Protein AF-A0A2S1ET73-F1 (afdb_monomer_lite)

Organism: Limosilactobacillus reuteri (NCBI:txid1598)

Sequence (99 aa):
MAKNPFNPTFGDVPKIYLDTDERAAKLVTTIKESDFARSFFITGVRGSGKTSFMTQVEHELNKDKNCFCIDLVNDESLLNSFIDQLGKISKTKLQLGLE

Structure (mmCIF, N/CA/C/O backbone):
data_AF-A0A2S1ET73-F1
#
_entry.id   AF-A0A2S1ET73-F1
#
loop_
_atom_site.group_PDB
_atom_site.id
_atom_site.type_symbol
_atom_site.label_atom_id
_atom_site.label_alt_id
_atom_site.label_comp_id
_atom_site.label_asym_id
_atom_site.label_entity_id
_atom_site.label_seq_id
_atom_site.pdbx_PDB_ins_code
_atom_site.Cartn_x
_atom_site.Cartn_y
_atom_site.Cartn_z
_atom_site.occupancy
_atom_site.B_iso_or_equiv
_atom_site.auth_seq_id
_atom_site.auth_comp_id
_atom_site.auth_asym_id
_atom_site.auth_atom_id
_atom_site.pdbx_PDB_model_num
ATOM 1 N N . MET A 1 1 ? -8.630 -18.528 -24.715 1.00 45.78 1 MET A N 1
ATOM 2 C CA . MET A 1 1 ? -7.167 -18.300 -24.666 1.00 45.78 1 MET A CA 1
ATOM 3 C C . MET A 1 1 ? -6.822 -17.698 -23.313 1.00 45.78 1 MET A C 1
ATOM 5 O O . MET A 1 1 ? -7.505 -16.766 -22.903 1.00 45.78 1 MET A O 1
ATOM 9 N N . ALA A 1 2 ? -5.845 -18.254 -22.592 1.00 69.56 2 ALA A N 1
ATOM 10 C CA . ALA A 1 2 ? -5.417 -17.713 -21.302 1.00 69.56 2 ALA A CA 1
ATOM 11 C C . ALA A 1 2 ? -4.766 -16.333 -21.508 1.00 69.56 2 ALA A C 1
ATOM 13 O O . ALA A 1 2 ? -3.872 -16.190 -22.341 1.00 69.56 2 ALA A O 1
ATOM 14 N N . LYS A 1 3 ? -5.246 -15.308 -20.792 1.00 73.69 3 LYS A N 1
ATOM 15 C CA . LYS A 1 3 ? -4.642 -13.966 -20.800 1.00 73.69 3 LYS A CA 1
ATOM 16 C C . LYS A 1 3 ? -3.235 -14.068 -20.203 1.00 73.69 3 LYS A C 1
ATOM 18 O O . LYS A 1 3 ? -3.088 -14.679 -19.146 1.00 73.69 3 LYS A O 1
ATOM 23 N N . ASN A 1 4 ? -2.234 -13.475 -20.858 1.00 69.75 4 ASN A N 1
ATOM 24 C CA . ASN A 1 4 ? -0.872 -13.412 -20.325 1.00 69.75 4 ASN A CA 1
ATOM 25 C C . ASN A 1 4 ? -0.911 -12.797 -18.908 1.00 69.75 4 ASN A C 1
ATOM 27 O O . ASN A 1 4 ? -1.381 -11.664 -18.771 1.00 69.75 4 ASN A O 1
ATOM 31 N N . PRO A 1 5 ? -0.462 -13.516 -17.865 1.00 67.75 5 PRO A N 1
ATOM 32 C CA . PRO A 1 5 ? -0.488 -13.006 -16.498 1.00 67.75 5 PRO A CA 1
ATOM 33 C C . PRO A 1 5 ? 0.601 -11.954 -16.221 1.00 67.75 5 PRO A C 1
ATOM 35 O O . PRO A 1 5 ? 0.540 -11.293 -15.190 1.00 67.75 5 PRO A O 1
ATOM 38 N N . PHE A 1 6 ? 1.563 -11.769 -17.132 1.00 66.12 6 PHE A N 1
ATOM 39 C CA . PHE A 1 6 ? 2.692 -10.841 -17.014 1.00 66.12 6 PHE A CA 1
ATOM 40 C C . PHE A 1 6 ? 2.516 -9.610 -17.909 1.00 66.12 6 PHE A C 1
ATOM 42 O O . PHE A 1 6 ? 3.369 -9.309 -18.744 1.00 66.12 6 PHE A O 1
ATOM 49 N N . ASN A 1 7 ? 1.387 -8.911 -17.779 1.00 65.38 7 ASN A N 1
ATOM 50 C CA . ASN A 1 7 ? 1.179 -7.654 -18.494 1.00 65.38 7 ASN A CA 1
ATOM 51 C C . ASN A 1 7 ?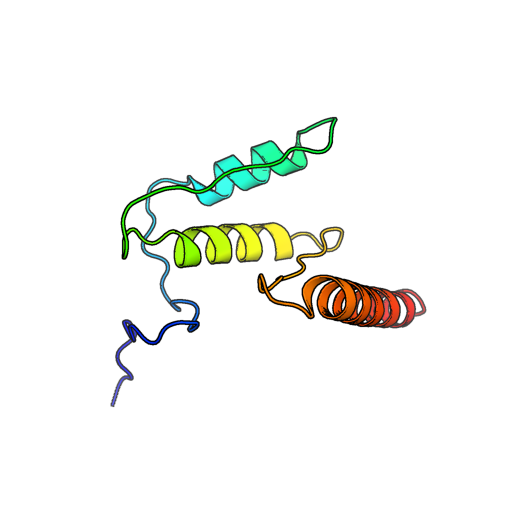 2.046 -6.542 -17.864 1.00 65.38 7 ASN A C 1
ATOM 53 O O . ASN A 1 7 ? 1.829 -6.228 -16.696 1.00 65.38 7 ASN A O 1
ATOM 57 N N . PRO A 1 8 ? 3.003 -5.928 -18.588 1.00 59.47 8 PRO A N 1
ATOM 58 C CA . PRO A 1 8 ? 3.881 -4.898 -18.032 1.00 59.47 8 PRO A CA 1
ATOM 59 C C . PRO A 1 8 ? 3.250 -3.495 -18.049 1.00 59.47 8 PRO A C 1
ATOM 61 O O . PRO A 1 8 ? 3.973 -2.504 -17.929 1.00 59.47 8 PRO A O 1
ATOM 64 N N . THR A 1 9 ? 1.930 -3.380 -18.252 1.00 65.00 9 THR A N 1
ATOM 65 C CA . THR A 1 9 ? 1.238 -2.087 -18.244 1.00 65.00 9 THR A CA 1
ATOM 66 C C . THR A 1 9 ? 1.485 -1.379 -16.920 1.00 65.00 9 THR A C 1
ATOM 68 O O . THR A 1 9 ? 1.218 -1.900 -15.839 1.00 65.00 9 THR A O 1
ATOM 71 N N . PHE A 1 10 ? 2.029 -0.170 -17.021 1.00 52.03 10 PHE A N 1
ATOM 72 C CA . PHE A 1 10 ? 2.327 0.661 -15.869 1.00 52.03 10 PHE A CA 1
ATOM 73 C C . PHE A 1 10 ? 1.028 0.992 -15.121 1.00 52.03 10 PHE A C 1
ATOM 75 O O . PHE A 1 10 ? 0.106 1.541 -15.718 1.00 52.03 10 PHE A O 1
ATOM 82 N N . GLY A 1 11 ? 0.964 0.643 -13.834 1.00 53.56 11 GLY A N 1
ATOM 83 C CA . GLY A 1 11 ? -0.214 0.848 -12.984 1.00 53.56 11 GLY A CA 1
ATOM 84 C C . GLY A 1 11 ? -1.098 -0.389 -12.789 1.00 53.56 11 GLY A C 1
ATOM 85 O O . GLY A 1 11 ? -1.900 -0.396 -11.861 1.00 53.56 11 GLY A O 1
ATOM 86 N N . ASP A 1 12 ? -0.923 -1.453 -13.579 1.00 59.44 12 ASP A N 1
ATOM 87 C CA . ASP A 1 12 ? -1.589 -2.726 -13.293 1.00 59.44 12 ASP A CA 1
ATOM 88 C C . ASP A 1 12 ? -0.871 -3.427 -12.133 1.00 59.44 12 ASP A C 1
ATOM 90 O O . ASP A 1 12 ? 0.326 -3.723 -12.201 1.00 59.44 12 ASP A O 1
ATOM 94 N N . VAL A 1 13 ? -1.615 -3.729 -11.067 1.00 58.00 13 VAL A N 1
ATOM 95 C CA . VAL A 1 13 ? -1.124 -4.598 -9.994 1.00 58.00 13 VAL A CA 1
ATOM 96 C C . VAL A 1 13 ? -0.875 -5.985 -10.592 1.00 58.00 13 VAL A C 1
ATOM 98 O O . VAL A 1 13 ? -1.816 -6.593 -11.122 1.00 58.00 13 VAL A O 1
ATOM 101 N N . PRO A 1 14 ? 0.357 -6.525 -10.532 1.00 62.28 14 PRO A N 1
ATOM 102 C CA . PRO A 1 14 ? 0.609 -7.869 -11.019 1.00 62.28 14 PRO A CA 1
ATOM 103 C C . PRO A 1 14 ? -0.273 -8.845 -10.239 1.00 62.28 14 PRO A C 1
ATOM 105 O O . PRO A 1 14 ? -0.200 -8.906 -9.015 1.00 62.28 14 PRO A O 1
ATOM 108 N N . LYS A 1 15 ? -1.084 -9.651 -10.937 1.00 65.88 15 LYS A N 1
ATOM 109 C CA . LYS A 1 15 ? -1.872 -10.717 -10.283 1.00 65.88 15 LYS A CA 1
ATOM 110 C C . LYS A 1 15 ? -0.990 -11.728 -9.551 1.00 65.88 15 LYS A C 1
ATOM 112 O O . LYS A 1 15 ? -1.463 -12.434 -8.670 1.00 65.88 15 LYS A O 1
ATOM 117 N N . ILE A 1 16 ? 0.266 -11.826 -9.974 1.00 69.88 16 ILE A N 1
ATOM 118 C CA . ILE A 1 16 ? 1.284 -12.689 -9.399 1.00 69.88 16 ILE A CA 1
ATOM 119 C C . ILE A 1 16 ? 2.437 -11.780 -8.986 1.00 69.88 16 ILE A C 1
ATOM 121 O O . ILE A 1 16 ? 3.167 -11.271 -9.839 1.00 69.88 16 ILE A O 1
ATOM 125 N N . TYR A 1 17 ? 2.583 -11.567 -7.682 1.00 74.31 17 TYR A N 1
ATOM 126 C CA . TYR A 1 17 ? 3.740 -10.888 -7.119 1.00 74.31 17 TYR A CA 1
ATOM 127 C C . TYR A 1 17 ? 4.852 -11.917 -6.896 1.00 74.31 17 TYR A C 1
ATOM 129 O O . TYR A 1 17 ? 4.721 -12.838 -6.092 1.00 74.31 17 TYR A O 1
ATOM 137 N N . LEU A 1 18 ? 5.927 -11.799 -7.675 1.00 72.25 18 LEU A N 1
ATOM 138 C CA . LEU A 1 18 ? 7.075 -12.703 -7.631 1.00 72.25 18 LEU A CA 1
ATOM 139 C C . LEU A 1 18 ? 8.078 -12.214 -6.581 1.00 72.25 18 LEU A C 1
ATOM 141 O O . LEU A 1 18 ? 9.141 -11.700 -6.921 1.00 72.25 18 LEU A O 1
ATOM 145 N N . ASP A 1 19 ? 7.728 -12.338 -5.305 1.00 68.56 19 ASP A N 1
ATOM 146 C CA . ASP A 1 19 ? 8.644 -12.056 -4.199 1.00 68.56 19 ASP A CA 1
ATOM 147 C C . ASP A 1 19 ? 8.643 -13.236 -3.243 1.00 68.56 19 ASP A C 1
ATOM 149 O O . ASP A 1 19 ? 7.635 -13.577 -2.629 1.00 68.56 19 ASP A O 1
ATOM 153 N N . THR A 1 20 ? 9.794 -13.886 -3.159 1.00 62.16 20 THR A N 1
ATOM 154 C CA . THR A 1 20 ? 10.018 -15.079 -2.342 1.00 62.16 20 THR A CA 1
ATOM 155 C C . THR A 1 20 ? 10.608 -14.741 -0.974 1.00 62.16 20 THR A C 1
ATOM 157 O O . THR A 1 20 ? 10.890 -15.648 -0.204 1.00 62.16 20 THR A O 1
ATOM 160 N N . ASP A 1 21 ? 10.838 -13.456 -0.684 1.00 69.88 21 ASP A N 1
ATOM 161 C CA . ASP A 1 21 ? 11.800 -13.029 0.341 1.00 69.88 21 ASP A CA 1
ATOM 162 C C . ASP A 1 21 ? 11.151 -12.355 1.573 1.00 69.88 21 ASP A C 1
ATOM 164 O O . ASP A 1 21 ? 11.822 -11.727 2.395 1.00 69.88 21 ASP A O 1
ATOM 168 N N . GLU A 1 22 ? 9.819 -12.447 1.701 1.00 82.94 22 GLU A N 1
ATOM 169 C CA . GLU A 1 22 ? 9.004 -11.914 2.817 1.00 82.94 22 GLU A CA 1
ATOM 170 C C . GLU A 1 22 ? 9.234 -10.422 3.147 1.00 82.94 22 GLU A C 1
ATOM 172 O O . GLU A 1 22 ? 8.811 -9.922 4.192 1.00 82.94 22 GLU A O 1
ATOM 177 N N . ARG A 1 23 ? 9.901 -9.669 2.264 1.00 88.69 23 ARG A N 1
ATOM 178 C CA . ARG A 1 23 ? 10.337 -8.288 2.528 1.00 88.69 23 ARG A CA 1
ATOM 179 C C . ARG A 1 23 ? 9.160 -7.355 2.783 1.00 88.69 23 ARG A C 1
ATOM 181 O O . ARG A 1 23 ? 9.226 -6.532 3.694 1.00 88.69 23 ARG A O 1
ATOM 188 N N . ALA A 1 24 ? 8.081 -7.508 2.014 1.00 90.19 24 ALA A N 1
ATOM 189 C CA . ALA A 1 24 ? 6.860 -6.734 2.207 1.00 90.19 24 ALA A CA 1
ATOM 190 C C . ALA A 1 24 ? 6.238 -7.010 3.586 1.00 90.19 24 ALA A C 1
ATOM 192 O O . ALA A 1 24 ? 5.935 -6.070 4.315 1.00 90.19 24 ALA A O 1
ATOM 193 N N . ALA A 1 25 ? 6.140 -8.283 3.987 1.00 90.19 25 ALA A N 1
ATOM 194 C CA . ALA A 1 25 ? 5.610 -8.674 5.293 1.00 90.19 25 ALA A CA 1
ATOM 195 C C . ALA A 1 25 ? 6.457 -8.115 6.448 1.00 90.19 25 ALA A C 1
ATOM 197 O O . ALA A 1 25 ? 5.914 -7.534 7.383 1.00 90.19 25 ALA A O 1
ATOM 198 N N . LYS A 1 26 ? 7.791 -8.189 6.351 1.00 93.19 26 LYS A N 1
ATOM 199 C CA . LYS A 1 26 ? 8.705 -7.607 7.353 1.00 93.19 26 LYS A CA 1
ATOM 200 C C . LYS A 1 26 ? 8.528 -6.094 7.498 1.00 93.19 26 LYS A C 1
ATOM 202 O O . LYS A 1 26 ? 8.529 -5.580 8.619 1.00 93.19 26 LYS A O 1
ATOM 207 N N . LEU A 1 27 ? 8.359 -5.376 6.384 1.00 93.62 27 LEU A N 1
ATOM 208 C CA . LEU A 1 27 ? 8.097 -3.937 6.419 1.00 93.62 27 LEU A CA 1
ATOM 209 C C . LEU A 1 27 ? 6.741 -3.633 7.071 1.00 93.62 27 LEU A C 1
ATOM 211 O O . LEU A 1 27 ? 6.664 -2.740 7.908 1.00 93.62 27 LEU A O 1
ATOM 215 N N . VAL A 1 28 ? 5.700 -4.405 6.753 1.00 93.50 28 VAL A N 1
ATOM 216 C CA . VAL A 1 28 ? 4.367 -4.273 7.367 1.00 93.50 28 VAL A CA 1
ATOM 217 C C . VAL A 1 28 ? 4.436 -4.478 8.879 1.00 93.50 28 VAL A C 1
ATOM 219 O O . VAL A 1 28 ? 3.909 -3.653 9.622 1.00 93.50 28 VAL A O 1
ATOM 222 N N . THR A 1 29 ? 5.127 -5.520 9.346 1.00 94.00 29 THR A N 1
ATOM 223 C CA . THR A 1 29 ? 5.356 -5.751 10.780 1.00 94.00 29 THR A CA 1
ATOM 224 C C . THR A 1 29 ? 6.075 -4.565 11.419 1.00 94.00 29 THR A C 1
ATOM 226 O O . THR A 1 29 ? 5.604 -4.027 12.414 1.00 94.00 29 THR A O 1
ATOM 229 N N . THR A 1 30 ? 7.143 -4.071 10.786 1.00 94.06 30 THR A N 1
ATOM 230 C CA . THR A 1 30 ? 7.897 -2.903 11.275 1.00 94.06 30 THR A CA 1
ATOM 231 C C . THR A 1 30 ? 7.026 -1.645 11.378 1.00 94.06 30 THR A C 1
ATOM 233 O O . THR A 1 30 ? 7.197 -0.855 12.303 1.00 94.06 30 THR A O 1
ATOM 236 N N . ILE A 1 31 ? 6.101 -1.436 10.434 1.00 93.12 31 ILE A N 1
ATOM 237 C CA . ILE A 1 31 ? 5.144 -0.321 10.468 1.00 93.12 31 ILE A CA 1
ATOM 238 C C . ILE A 1 31 ? 4.179 -0.482 11.649 1.00 93.12 31 ILE A C 1
ATOM 240 O O . ILE A 1 31 ? 3.965 0.476 12.387 1.00 93.12 31 ILE A O 1
ATOM 244 N N . LYS A 1 32 ? 3.612 -1.681 11.837 1.00 90.88 32 LYS A N 1
ATOM 24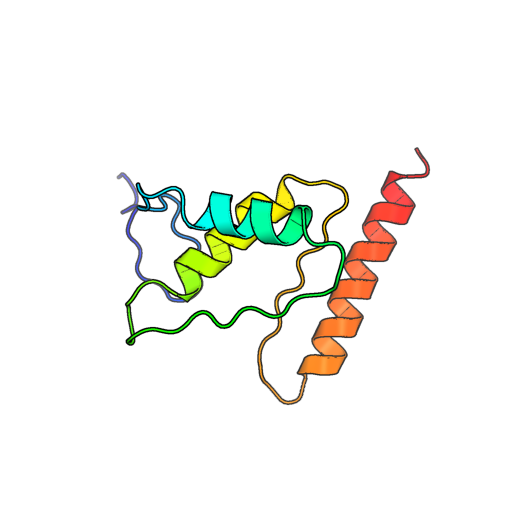5 C CA . LYS A 1 32 ? 2.590 -1.957 12.860 1.00 90.88 32 LYS A CA 1
ATOM 246 C C . LYS A 1 32 ? 3.125 -1.966 14.290 1.00 90.88 32 LYS A C 1
ATOM 248 O O . LYS A 1 32 ? 2.400 -1.584 15.199 1.00 90.88 32 LYS A O 1
ATOM 253 N N . GLU A 1 33 ? 4.364 -2.398 14.486 1.00 92.88 33 GLU A N 1
ATOM 254 C CA . GLU A 1 33 ? 5.010 -2.468 15.804 1.00 92.88 33 GLU A CA 1
ATOM 255 C C . GLU A 1 33 ? 5.695 -1.152 16.205 1.00 92.88 33 GLU A C 1
ATOM 257 O O . GLU A 1 33 ? 6.282 -1.056 17.278 1.00 92.88 33 GLU A O 1
ATOM 262 N N . SER A 1 34 ? 5.669 -0.129 15.347 1.00 91.81 34 SER A N 1
ATOM 263 C CA . SER A 1 34 ? 6.316 1.145 15.647 1.00 91.81 34 SER A CA 1
ATOM 264 C C . SER A 1 34 ? 5.473 1.985 16.607 1.00 91.81 34 SER A C 1
ATOM 266 O O . SER A 1 34 ? 4.375 2.410 16.258 1.00 91.81 34 SER A O 1
ATOM 268 N N . ASP A 1 35 ? 6.048 2.352 17.754 1.00 92.75 35 ASP A N 1
ATOM 269 C CA . ASP A 1 35 ? 5.428 3.276 18.723 1.00 92.75 35 ASP A CA 1
ATOM 270 C C . ASP A 1 35 ? 5.268 4.718 18.198 1.00 92.75 35 ASP A C 1
ATOM 272 O O . ASP A 1 35 ? 4.585 5.548 18.799 1.00 92.75 35 ASP A O 1
ATOM 276 N N . PHE A 1 36 ? 5.917 5.043 17.077 1.00 91.06 36 PHE A N 1
ATOM 277 C CA . PHE A 1 36 ? 5.943 6.383 16.489 1.00 91.06 36 PHE A CA 1
ATOM 278 C C . PHE A 1 36 ? 5.660 6.348 14.988 1.00 91.06 36 PHE A C 1
ATOM 280 O O . PHE A 1 36 ? 5.922 5.351 14.310 1.00 91.06 36 PHE A O 1
ATOM 287 N N . ALA A 1 37 ? 5.212 7.480 14.441 1.00 90.44 37 ALA A N 1
ATOM 288 C CA . ALA A 1 37 ? 5.103 7.660 12.998 1.00 90.44 37 ALA A CA 1
ATOM 289 C C . ALA A 1 37 ? 6.489 7.560 12.335 1.00 90.44 37 ALA A C 1
ATOM 291 O O . ALA A 1 37 ? 7.428 8.257 12.726 1.00 90.44 37 ALA A O 1
ATOM 292 N N . ARG A 1 38 ? 6.619 6.700 11.318 1.00 90.06 38 ARG A N 1
ATOM 293 C CA . ARG A 1 38 ? 7.864 6.488 10.564 1.00 90.06 38 ARG A CA 1
ATOM 294 C C . ARG A 1 38 ? 7.663 6.754 9.081 1.00 90.06 38 ARG A C 1
ATOM 296 O O . ARG A 1 38 ? 6.616 6.451 8.521 1.00 90.06 38 ARG A O 1
ATOM 303 N N . SER A 1 39 ? 8.704 7.284 8.447 1.00 92.62 39 SER A N 1
ATOM 304 C CA . SER A 1 39 ? 8.787 7.436 6.994 1.00 92.62 39 SER A CA 1
ATOM 305 C C . SER A 1 39 ? 9.793 6.440 6.429 1.00 92.62 39 SER A C 1
ATOM 307 O O . SER A 1 39 ? 10.880 6.276 6.983 1.00 92.62 39 SER A O 1
ATOM 309 N N . PHE A 1 40 ? 9.444 5.796 5.317 1.00 93.19 40 PHE A N 1
ATOM 310 C CA . PHE A 1 40 ? 10.296 4.831 4.627 1.00 93.19 40 PHE A CA 1
ATOM 311 C C . PHE A 1 40 ? 10.549 5.296 3.195 1.00 93.19 40 PHE A C 1
ATOM 313 O O . PHE A 1 40 ? 9.622 5.684 2.489 1.00 93.19 40 PHE A O 1
ATOM 320 N N . PHE A 1 41 ? 11.803 5.218 2.755 1.00 93.94 41 PHE A N 1
ATOM 321 C CA . PHE A 1 41 ? 12.188 5.526 1.381 1.00 93.94 41 PHE A CA 1
ATOM 322 C C .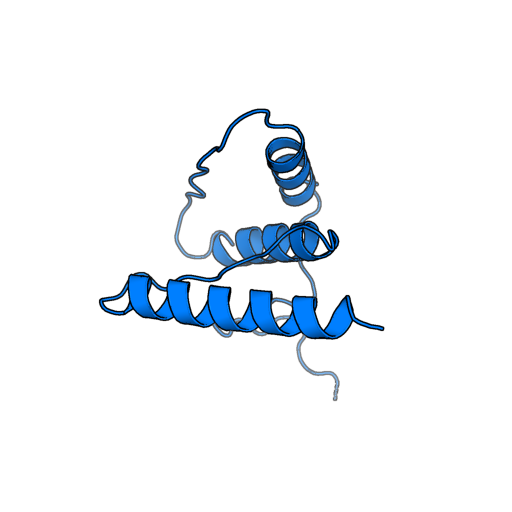 PHE A 1 41 ? 12.479 4.229 0.625 1.00 93.94 41 PHE A C 1
ATOM 324 O O . PHE A 1 41 ? 13.441 3.528 0.932 1.00 93.94 41 PHE A O 1
ATOM 331 N N . ILE A 1 42 ? 11.666 3.920 -0.386 1.00 92.44 42 ILE A N 1
ATOM 332 C CA . ILE A 1 42 ? 11.883 2.774 -1.278 1.00 92.44 42 ILE A CA 1
ATOM 333 C C . ILE A 1 42 ? 12.682 3.260 -2.493 1.00 92.44 42 ILE A C 1
ATOM 335 O O . ILE A 1 42 ? 12.169 3.992 -3.339 1.00 92.44 42 ILE A O 1
ATOM 339 N N . THR A 1 43 ? 13.948 2.858 -2.591 1.00 93.81 43 THR A N 1
ATOM 340 C CA . THR A 1 43 ? 14.875 3.304 -3.644 1.00 93.81 43 THR A CA 1
ATOM 341 C C . THR A 1 43 ? 15.294 2.152 -4.564 1.00 93.81 43 THR A C 1
ATOM 343 O O . THR A 1 43 ? 15.006 0.985 -4.305 1.00 93.81 43 THR A O 1
ATOM 346 N N . GLY A 1 44 ? 15.908 2.475 -5.707 1.00 92.62 44 GLY A N 1
ATOM 347 C CA . GLY A 1 44 ? 16.361 1.485 -6.691 1.00 92.62 44 GLY A CA 1
ATOM 348 C C . GLY A 1 44 ? 16.275 1.975 -8.136 1.00 92.62 44 GLY A C 1
ATOM 349 O O . GLY A 1 44 ? 15.606 2.968 -8.437 1.00 92.62 44 GLY A O 1
ATOM 350 N N . VAL A 1 45 ? 16.922 1.256 -9.052 1.00 94.25 45 VAL A N 1
ATOM 351 C CA . VAL A 1 45 ? 16.968 1.589 -10.489 1.00 94.25 45 VAL A CA 1
ATOM 352 C C . VAL A 1 45 ? 15.593 1.485 -11.171 1.00 94.25 45 VAL A C 1
ATOM 354 O O . VAL A 1 45 ? 14.653 0.883 -10.646 1.00 94.25 45 VAL A O 1
ATOM 357 N N . ARG A 1 46 ? 15.415 2.102 -12.346 1.00 88.50 46 ARG A N 1
ATOM 358 C CA . ARG A 1 46 ? 14.165 1.976 -13.121 1.00 88.50 46 ARG A CA 1
ATOM 359 C C . ARG A 1 46 ? 13.899 0.500 -13.442 1.00 88.50 46 ARG A C 1
ATOM 361 O O . ARG A 1 46 ? 14.813 -0.219 -13.820 1.00 88.50 46 ARG A O 1
ATOM 368 N N . GLY A 1 47 ? 12.652 0.059 -13.275 1.00 84.31 47 GLY A N 1
ATOM 369 C CA . GLY A 1 47 ? 12.270 -1.339 -13.509 1.00 84.31 47 GLY A CA 1
ATOM 370 C C . GLY A 1 47 ? 12.623 -2.308 -12.375 1.00 84.31 47 GLY A C 1
ATOM 371 O O . GLY A 1 47 ? 12.291 -3.478 -12.480 1.00 84.31 47 GLY A O 1
ATOM 372 N N . SER A 1 48 ? 13.206 -1.847 -11.261 1.00 88.81 48 SER A N 1
ATOM 373 C CA . SER A 1 48 ? 13.560 -2.711 -10.119 1.00 88.81 48 SER A CA 1
ATOM 374 C C . SER A 1 48 ? 12.371 -3.179 -9.261 1.00 88.81 48 SER A C 1
ATOM 376 O O . SER A 1 48 ? 12.579 -3.668 -8.157 1.00 88.81 48 SER A O 1
ATOM 378 N N . GLY A 1 49 ? 11.129 -2.953 -9.701 1.00 86.69 49 GLY A N 1
ATOM 379 C CA . GLY A 1 49 ? 9.934 -3.390 -8.973 1.00 86.69 49 GLY A CA 1
ATOM 380 C C . GLY A 1 49 ? 9.511 -2.527 -7.778 1.00 86.69 49 GLY A C 1
ATOM 381 O O . GLY A 1 49 ? 8.684 -2.980 -7.002 1.00 86.69 49 GLY A O 1
ATOM 382 N N . LYS A 1 50 ? 10.011 -1.289 -7.618 1.00 91.19 50 LYS A N 1
ATOM 383 C CA . LYS A 1 50 ? 9.639 -0.404 -6.485 1.00 91.19 50 LYS A CA 1
ATOM 384 C C . LYS A 1 50 ? 8.126 -0.223 -6.322 1.00 91.19 50 LYS A C 1
ATOM 386 O O . LYS A 1 50 ? 7.612 -0.399 -5.226 1.00 91.19 50 LYS A O 1
ATOM 391 N N . THR A 1 51 ? 7.426 0.113 -7.408 1.00 87.88 51 THR A N 1
ATOM 392 C CA . THR A 1 51 ? 5.967 0.292 -7.390 1.00 87.88 51 THR A CA 1
ATOM 393 C C . THR A 1 51 ? 5.273 -1.020 -7.048 1.00 87.88 51 THR A C 1
ATOM 395 O O . THR A 1 51 ? 4.448 -1.034 -6.152 1.00 87.88 51 THR A O 1
ATOM 398 N N . SER A 1 52 ? 5.674 -2.135 -7.666 1.00 86.44 52 SER A N 1
ATOM 399 C CA . SER A 1 52 ? 5.121 -3.459 -7.353 1.00 86.44 52 SER A CA 1
ATOM 400 C C . SER A 1 52 ? 5.342 -3.860 -5.889 1.00 86.44 52 SER A C 1
ATOM 402 O O . SER A 1 52 ? 4.438 -4.404 -5.270 1.00 86.44 52 SER A O 1
ATOM 404 N N . PHE A 1 53 ? 6.513 -3.554 -5.319 1.00 90.50 53 PHE A N 1
ATOM 405 C CA . PHE A 1 53 ? 6.808 -3.768 -3.902 1.00 90.50 53 PHE A CA 1
ATOM 406 C C . PHE A 1 53 ? 5.906 -2.909 -3.006 1.00 90.50 53 PHE A C 1
ATOM 408 O O . PHE A 1 53 ? 5.314 -3.427 -2.064 1.00 90.50 53 PHE A O 1
ATOM 415 N N . MET A 1 54 ? 5.749 -1.618 -3.322 1.00 91.25 54 MET A N 1
ATOM 416 C CA . MET A 1 54 ? 4.860 -0.712 -2.587 1.00 91.25 54 MET A CA 1
ATOM 417 C C . MET A 1 54 ? 3.400 -1.183 -2.642 1.00 91.25 54 MET A C 1
ATOM 419 O O . MET A 1 54 ? 2.746 -1.237 -1.609 1.00 91.25 54 MET A O 1
ATOM 423 N N . THR A 1 55 ? 2.929 -1.624 -3.810 1.00 88.56 55 THR A N 1
ATOM 424 C CA . THR A 1 55 ? 1.600 -2.222 -3.987 1.00 88.56 55 THR A CA 1
ATOM 425 C C . THR A 1 55 ? 1.427 -3.511 -3.177 1.00 88.56 55 THR A C 1
ATOM 427 O O . THR A 1 55 ? 0.357 -3.744 -2.622 1.00 88.56 55 THR A O 1
ATOM 430 N N . GLN A 1 56 ? 2.460 -4.354 -3.049 1.00 89.62 56 GLN A N 1
ATOM 431 C CA . GLN A 1 56 ? 2.370 -5.526 -2.171 1.00 89.62 56 GLN A CA 1
ATOM 432 C C . GLN A 1 56 ? 2.276 -5.120 -0.695 1.00 89.62 56 GLN A C 1
ATOM 434 O O . GLN A 1 56 ? 1.489 -5.699 0.049 1.00 89.62 56 GLN A O 1
ATOM 439 N N . VAL A 1 57 ? 3.067 -4.138 -0.257 1.00 91.94 57 VAL A N 1
ATOM 440 C CA . VAL A 1 57 ? 3.008 -3.615 1.119 1.00 91.94 57 VAL A CA 1
ATOM 441 C C . VAL A 1 57 ? 1.615 -3.059 1.416 1.00 91.94 57 VAL A C 1
ATOM 443 O O . VAL A 1 57 ? 1.041 -3.371 2.456 1.00 91.94 57 VAL A O 1
ATOM 446 N N . GLU A 1 58 ? 1.047 -2.301 0.482 1.00 91.44 58 GLU A N 1
ATOM 447 C CA . GLU A 1 58 ? -0.322 -1.792 0.555 1.00 91.44 58 GLU A CA 1
ATOM 448 C C . GLU A 1 58 ? -1.351 -2.933 0.648 1.00 91.44 58 GLU A C 1
ATOM 450 O O . GLU A 1 58 ? -2.221 -2.916 1.517 1.00 91.44 58 GLU A O 1
ATOM 455 N N . HIS A 1 59 ? -1.216 -3.976 -0.180 1.00 89.25 59 HIS A N 1
ATOM 456 C CA . HIS A 1 59 ? -2.077 -5.160 -0.131 1.00 89.25 59 HIS A CA 1
ATOM 457 C C . HIS A 1 59 ? -2.056 -5.844 1.246 1.00 89.25 59 HIS A C 1
ATOM 459 O O . HIS A 1 59 ? -3.106 -6.218 1.765 1.00 89.25 59 HIS A O 1
ATOM 465 N N . GLU A 1 60 ? -0.878 -5.990 1.857 1.00 90.81 60 GLU A N 1
ATOM 466 C CA . GLU A 1 60 ? -0.733 -6.559 3.200 1.00 90.81 60 GLU A CA 1
ATOM 467 C C . GLU A 1 60 ? -1.307 -5.644 4.296 1.0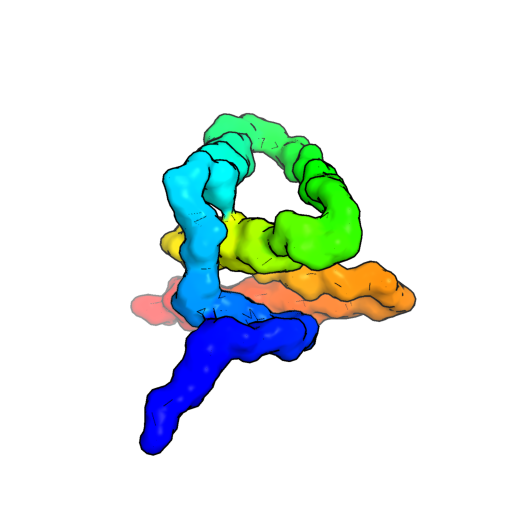0 90.81 60 GLU A C 1
ATOM 469 O O . GLU A 1 60 ? -1.965 -6.130 5.219 1.00 90.81 60 GLU A O 1
ATOM 474 N N . LEU A 1 61 ? -1.113 -4.325 4.192 1.00 92.19 61 LEU A N 1
ATOM 475 C CA . LEU A 1 61 ? -1.691 -3.345 5.120 1.00 92.19 61 LEU A CA 1
ATOM 476 C C . LEU A 1 61 ? -3.223 -3.323 5.046 1.00 92.19 61 LEU A C 1
ATOM 478 O O . LEU A 1 61 ? -3.879 -3.304 6.086 1.00 92.19 61 LEU A O 1
ATOM 482 N N . ASN A 1 62 ? -3.796 -3.426 3.844 1.00 89.31 62 ASN A N 1
ATOM 483 C CA . ASN A 1 62 ? -5.243 -3.450 3.608 1.00 89.31 62 ASN A CA 1
ATOM 484 C C . ASN A 1 62 ? -5.951 -4.689 4.194 1.00 89.31 62 ASN A C 1
ATOM 486 O O . ASN A 1 62 ? -7.176 -4.688 4.324 1.00 89.31 62 ASN A O 1
ATOM 490 N N . LYS A 1 63 ? -5.216 -5.740 4.598 1.00 89.38 63 LYS A N 1
ATOM 491 C CA . LYS A 1 63 ? -5.789 -6.863 5.372 1.00 89.38 63 LYS A CA 1
ATOM 492 C C . LYS A 1 63 ? -6.234 -6.430 6.772 1.00 89.38 63 LYS A C 1
ATOM 494 O O . LYS A 1 63 ? -7.058 -7.099 7.394 1.00 89.38 63 LYS A O 1
ATOM 499 N N . ASP A 1 64 ? -5.697 -5.322 7.274 1.00 89.00 64 ASP A N 1
ATOM 500 C CA . ASP A 1 64 ? -6.074 -4.726 8.546 1.00 89.00 64 ASP A CA 1
ATOM 501 C C . ASP A 1 64 ? -7.234 -3.745 8.370 1.00 89.00 64 ASP A C 1
ATOM 503 O O . ASP A 1 64 ? -7.091 -2.679 7.770 1.00 89.00 64 ASP A O 1
ATOM 507 N N . LYS A 1 65 ? -8.392 -4.074 8.949 1.00 85.38 65 LYS A N 1
ATOM 508 C CA . LYS A 1 65 ? -9.582 -3.219 8.871 1.00 85.38 65 LYS A CA 1
ATOM 509 C C . LYS A 1 65 ? -9.402 -1.867 9.563 1.00 85.38 65 LYS A C 1
ATOM 511 O O . LYS A 1 65 ? -10.243 -1.002 9.342 1.00 85.38 65 LYS A O 1
ATOM 516 N N . ASN A 1 66 ? -8.364 -1.658 10.366 1.00 84.62 66 ASN A N 1
ATOM 517 C CA . ASN A 1 66 ? -8.088 -0.376 11.017 1.00 84.62 66 ASN A CA 1
ATOM 518 C C . ASN A 1 66 ? -7.025 0.451 10.282 1.00 84.62 66 ASN A C 1
ATOM 520 O O . ASN A 1 66 ? -6.788 1.599 10.653 1.00 84.62 66 ASN A O 1
ATOM 524 N N . CYS A 1 67 ? -6.411 -0.098 9.231 1.00 87.56 67 CYS A N 1
ATOM 525 C CA . CYS A 1 67 ? -5.488 0.634 8.378 1.00 87.56 67 CYS A CA 1
ATOM 526 C C . CYS A 1 67 ? -6.237 1.321 7.226 1.00 87.56 67 CYS A C 1
ATOM 528 O O . CYS A 1 67 ? -7.275 0.847 6.751 1.00 87.56 67 CYS A O 1
ATOM 530 N N . PHE A 1 68 ? -5.708 2.462 6.792 1.00 87.81 68 PHE A N 1
ATOM 531 C CA . PHE A 1 68 ? -6.234 3.248 5.686 1.00 87.81 68 PHE A CA 1
ATOM 532 C C . PHE A 1 68 ? -5.081 3.614 4.756 1.00 87.81 68 PHE A C 1
ATOM 534 O O . PHE A 1 68 ? -4.261 4.470 5.090 1.00 87.81 68 PHE A O 1
ATOM 541 N N . CYS A 1 69 ? -5.014 2.954 3.604 1.00 89.25 69 CYS A N 1
ATOM 542 C CA . CYS A 1 69 ? -4.044 3.280 2.567 1.00 89.25 69 CYS A CA 1
ATOM 543 C C . CYS A 1 69 ? -4.576 4.441 1.716 1.00 89.25 69 CYS A C 1
ATOM 545 O O . CYS A 1 69 ? -5.752 4.459 1.350 1.00 89.25 69 CYS A O 1
ATOM 547 N N . ILE A 1 70 ? -3.719 5.427 1.447 1.00 90.50 70 ILE A N 1
ATOM 548 C CA . ILE A 1 70 ? -4.032 6.601 0.627 1.00 90.50 70 ILE A CA 1
ATOM 549 C C . ILE A 1 70 ? -2.927 6.727 -0.416 1.00 90.50 70 ILE A C 1
ATOM 551 O O . ILE A 1 70 ? -1.774 6.992 -0.069 1.00 90.50 70 ILE A O 1
ATOM 555 N N . ASP A 1 71 ? -3.295 6.558 -1.682 1.00 88.75 71 ASP A N 1
ATOM 556 C CA . ASP A 1 71 ? -2.370 6.642 -2.804 1.00 88.75 71 ASP A CA 1
ATOM 557 C C . ASP A 1 71 ? -2.313 8.069 -3.327 1.00 88.75 71 ASP A C 1
ATOM 559 O O . ASP A 1 71 ? -3.293 8.615 -3.846 1.00 88.75 71 ASP A O 1
ATOM 563 N N . LEU A 1 72 ? -1.139 8.678 -3.202 1.00 90.06 72 LEU A N 1
ATOM 564 C CA . LEU A 1 72 ? -0.908 10.056 -3.599 1.00 90.06 72 LEU A CA 1
ATOM 565 C C . LEU A 1 72 ? -0.007 10.127 -4.827 1.00 90.06 72 LEU A C 1
ATOM 567 O O . LEU A 1 72 ? 1.079 9.547 -4.866 1.00 90.06 72 LEU A O 1
ATOM 571 N N . VAL A 1 73 ? -0.448 10.900 -5.817 1.00 87.88 73 VAL A N 1
ATOM 572 C CA . VAL A 1 73 ? 0.365 11.278 -6.972 1.00 87.88 73 VAL A CA 1
ATOM 573 C C . VAL A 1 73 ? 1.034 12.611 -6.662 1.00 87.88 73 VAL A C 1
ATOM 575 O O . VAL A 1 73 ? 0.390 13.54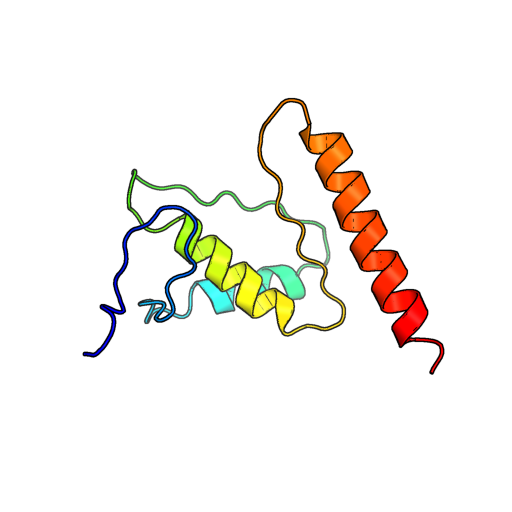4 -6.190 1.00 87.88 73 VAL A O 1
ATOM 578 N N . ASN A 1 74 ? 2.342 12.695 -6.902 1.00 86.94 74 ASN A N 1
ATOM 579 C CA . ASN A 1 74 ? 3.104 13.917 -6.670 1.00 86.94 74 ASN A CA 1
ATOM 580 C C . ASN A 1 74 ? 2.873 14.928 -7.803 1.00 86.94 74 ASN A C 1
ATOM 582 O O . ASN A 1 74 ? 3.683 15.032 -8.725 1.00 86.94 74 ASN A O 1
ATOM 586 N N . ASP A 1 75 ? 1.752 15.636 -7.730 1.00 92.06 75 ASP A N 1
ATOM 587 C CA . ASP A 1 75 ? 1.375 16.726 -8.625 1.00 92.06 75 ASP A CA 1
ATOM 588 C C . ASP A 1 75 ? 0.772 17.909 -7.840 1.00 92.06 75 ASP A C 1
ATOM 590 O O . ASP A 1 75 ? 0.700 17.899 -6.609 1.00 92.06 75 ASP A O 1
ATOM 594 N N . GLU A 1 76 ? 0.342 18.954 -8.550 1.00 90.50 76 GLU A N 1
ATOM 595 C CA . GLU A 1 76 ? -0.241 20.165 -7.950 1.00 90.50 76 GLU A CA 1
ATOM 596 C C . GLU A 1 76 ? -1.522 19.893 -7.138 1.00 90.50 76 GLU A C 1
ATOM 598 O O . GLU A 1 76 ? -1.902 20.690 -6.281 1.00 90.50 76 GLU A O 1
ATOM 603 N N . SER A 1 77 ? -2.187 18.761 -7.375 1.00 91.81 77 SER A N 1
ATOM 604 C CA . SER A 1 77 ? -3.435 18.370 -6.725 1.00 91.81 77 SER A CA 1
ATOM 605 C C . SER A 1 77 ? -3.241 17.509 -5.475 1.00 91.81 77 SER A C 1
ATOM 607 O O . SER A 1 77 ? -4.240 17.131 -4.866 1.00 91.81 77 SER A O 1
ATOM 609 N N . LEU A 1 78 ? -1.999 17.219 -5.061 1.00 92.88 78 LEU A N 1
ATOM 610 C CA . LEU A 1 78 ? -1.664 16.312 -3.952 1.00 92.88 78 LEU A CA 1
ATOM 611 C C . LEU A 1 78 ? -2.568 16.491 -2.720 1.00 92.88 78 LEU A C 1
ATOM 613 O O . LEU A 1 78 ? -3.150 15.526 -2.225 1.00 92.88 78 LEU A O 1
ATOM 617 N N . LEU A 1 79 ? -2.702 17.730 -2.233 1.00 94.44 79 LEU A N 1
ATOM 618 C CA . LEU A 1 79 ? -3.496 18.039 -1.039 1.00 94.44 79 LEU A CA 1
ATOM 619 C C . LEU A 1 79 ? -4.991 17.795 -1.257 1.00 94.44 79 LEU A C 1
ATOM 621 O O . LEU A 1 79 ? -5.649 17.220 -0.393 1.00 94.44 79 LEU A O 1
ATOM 625 N N . ASN A 1 80 ? -5.519 18.194 -2.414 1.00 93.75 80 ASN A N 1
ATOM 626 C CA . ASN A 1 80 ? -6.926 17.985 -2.753 1.00 93.75 80 ASN A CA 1
ATOM 627 C C . ASN A 1 80 ? -7.225 16.486 -2.885 1.00 93.75 80 ASN A C 1
ATOM 629 O O . ASN A 1 80 ? -8.186 15.995 -2.299 1.00 93.75 80 ASN A O 1
ATOM 633 N N . SER A 1 81 ? -6.345 15.745 -3.564 1.00 92.31 81 SER A N 1
ATOM 634 C CA . SER A 1 81 ? -6.429 14.292 -3.716 1.00 92.31 81 SER A CA 1
ATOM 635 C C . SER A 1 81 ? -6.387 13.572 -2.365 1.00 92.31 81 SER A C 1
ATOM 637 O O . SER A 1 81 ? -7.182 12.661 -2.129 1.00 92.31 81 SER A O 1
ATOM 639 N N . PHE A 1 82 ? -5.521 14.012 -1.449 1.00 94.19 82 PHE A N 1
ATOM 640 C CA . PHE A 1 82 ? -5.455 13.484 -0.086 1.00 94.19 82 PHE A CA 1
ATOM 641 C C . PHE A 1 82 ? -6.765 13.701 0.684 1.00 94.19 82 PHE A C 1
ATOM 643 O O . PHE A 1 82 ? -7.322 12.750 1.235 1.00 94.19 82 PHE A O 1
ATOM 650 N N . ILE A 1 83 ? -7.276 14.938 0.697 1.00 93.94 83 ILE A N 1
ATOM 651 C CA . ILE A 1 83 ? -8.514 15.298 1.404 1.00 93.94 83 ILE A CA 1
ATOM 652 C C . ILE A 1 83 ? -9.702 14.505 0.848 1.00 93.94 83 ILE A C 1
ATOM 654 O O . ILE A 1 83 ? -10.479 13.933 1.619 1.00 93.94 83 ILE A O 1
ATOM 658 N N . ASP A 1 84 ? -9.821 14.415 -0.476 1.00 91.88 84 ASP A N 1
ATOM 659 C CA . ASP A 1 84 ? -10.904 13.690 -1.139 1.00 91.88 84 ASP A CA 1
ATOM 660 C C . ASP A 1 84 ? -10.880 12.192 -0.822 1.00 91.88 84 ASP A C 1
ATOM 662 O O . ASP A 1 84 ? -11.928 11.603 -0.531 1.00 91.88 84 ASP A O 1
ATOM 666 N N . GLN A 1 85 ? -9.705 11.556 -0.863 1.00 92.25 85 GLN A N 1
ATOM 667 C CA . GLN A 1 85 ? -9.574 10.135 -0.535 1.00 92.25 85 GLN A CA 1
ATOM 668 C C . GLN A 1 85 ? -9.890 9.871 0.941 1.00 92.25 85 GLN A C 1
ATOM 670 O O . GLN A 1 85 ? -10.708 8.998 1.245 1.00 92.25 85 GLN A O 1
ATOM 675 N N . LEU A 1 86 ? -9.340 10.671 1.859 1.00 91.31 86 LEU A N 1
ATOM 676 C CA . LEU A 1 86 ? -9.609 10.543 3.292 1.00 91.31 86 LEU A CA 1
ATOM 677 C C . LEU A 1 86 ? -11.101 10.745 3.616 1.00 91.31 86 LEU A C 1
ATOM 679 O O . LEU A 1 86 ? -11.690 10.000 4.408 1.00 91.31 86 LEU A O 1
ATOM 683 N N . GLY A 1 87 ? -11.747 11.716 2.967 1.00 90.94 87 GLY A N 1
ATOM 684 C CA . GLY A 1 87 ? -13.177 11.983 3.114 1.00 90.94 87 GLY A CA 1
ATOM 685 C C . GLY A 1 87 ? -14.061 10.828 2.628 1.00 90.94 87 GLY A C 1
ATOM 686 O O . GLY A 1 87 ? -15.052 10.491 3.277 1.00 90.94 87 GLY A O 1
ATOM 687 N N . LYS A 1 88 ? -13.708 10.181 1.511 1.00 88.25 88 LYS A N 1
ATOM 688 C CA . LYS A 1 88 ? -14.440 9.008 0.991 1.00 88.25 88 LYS A CA 1
ATOM 689 C C . LYS A 1 88 ? -14.311 7.806 1.925 1.00 88.25 88 LYS A C 1
ATOM 691 O O . LYS A 1 88 ? -15.306 7.150 2.245 1.00 88.25 88 LYS A O 1
ATOM 696 N N . ILE A 1 89 ? -13.092 7.548 2.387 1.00 85.44 89 ILE A N 1
ATOM 697 C CA . ILE A 1 89 ? -12.768 6.422 3.262 1.00 85.44 89 ILE A CA 1
ATOM 698 C C . ILE A 1 89 ? -13.474 6.553 4.621 1.00 85.44 89 ILE A C 1
ATOM 700 O O . ILE A 1 89 ? -14.088 5.594 5.095 1.00 85.44 89 ILE A O 1
ATOM 704 N N . SER A 1 90 ? -13.443 7.743 5.228 1.00 82.81 90 SER A N 1
ATOM 705 C CA . SER A 1 90 ? -14.086 7.999 6.526 1.00 82.81 90 SER A CA 1
ATOM 706 C C . SER A 1 90 ? -15.612 7.855 6.474 1.00 82.81 90 SER A C 1
ATOM 708 O O . SER A 1 90 ? -16.193 7.189 7.331 1.00 82.81 90 SER A O 1
ATOM 710 N N . LYS A 1 91 ? -16.270 8.402 5.441 1.00 78.81 91 LYS A N 1
ATOM 711 C CA . LYS A 1 91 ? -17.730 8.284 5.258 1.00 78.81 91 LYS A CA 1
ATOM 712 C C . LYS A 1 91 ? -18.189 6.838 5.081 1.00 78.81 91 LYS A C 1
ATOM 714 O O . LYS A 1 91 ? -19.164 6.430 5.705 1.00 78.81 91 LYS A O 1
ATOM 719 N N . THR A 1 92 ? -17.458 6.060 4.283 1.00 71.25 92 THR A N 1
ATOM 720 C CA . THR A 1 92 ? -17.795 4.656 4.000 1.00 71.25 92 THR A CA 1
ATOM 721 C C . THR A 1 92 ? -17.801 3.811 5.277 1.00 71.25 92 THR A C 1
ATOM 723 O O . THR A 1 92 ? -18.691 2.988 5.468 1.00 71.25 92 THR A O 1
ATOM 726 N N . LYS A 1 93 ? -16.851 4.031 6.197 1.00 60.91 93 LYS A N 1
ATOM 727 C CA . LYS A 1 93 ? -16.804 3.271 7.456 1.00 60.91 93 LYS A CA 1
ATOM 728 C C . LYS A 1 93 ? -17.776 3.762 8.524 1.00 60.91 93 LYS A C 1
ATOM 730 O O . LYS A 1 93 ? -18.260 2.933 9.285 1.00 60.91 93 LYS A O 1
AT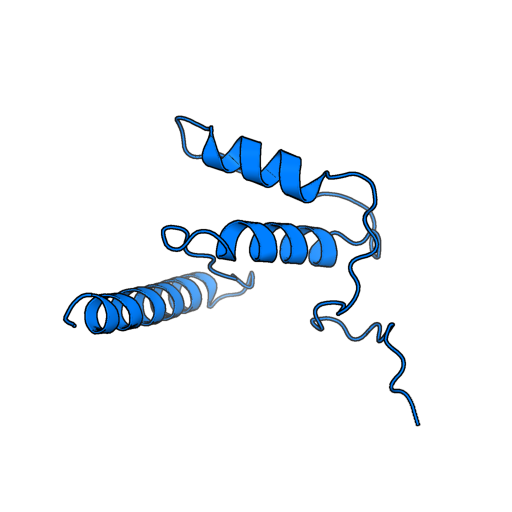OM 735 N N . LEU A 1 94 ? -18.105 5.055 8.565 1.00 60.25 94 LEU A N 1
ATOM 736 C CA . LEU A 1 94 ? -19.170 5.551 9.448 1.00 60.25 94 LEU A CA 1
ATOM 737 C C . LEU A 1 94 ? -20.527 4.932 9.090 1.00 60.25 94 LEU A C 1
ATOM 739 O O . LEU A 1 94 ? -21.286 4.595 9.987 1.00 60.25 94 LEU A O 1
ATOM 743 N N . GLN A 1 95 ? -20.801 4.721 7.800 1.00 56.88 95 GLN A N 1
ATOM 744 C CA . GLN A 1 95 ? -21.991 3.989 7.356 1.00 56.88 95 GLN A CA 1
ATOM 745 C C . GLN A 1 95 ? -21.951 2.498 7.721 1.00 56.88 95 GLN A C 1
ATOM 747 O O . GLN A 1 95 ? -22.973 1.960 8.121 1.00 56.88 95 GLN A O 1
ATOM 752 N N . LEU A 1 96 ? -20.787 1.847 7.635 1.00 57.47 96 LEU A N 1
ATOM 753 C CA . LEU A 1 96 ? -20.629 0.420 7.963 1.00 57.47 96 LEU A CA 1
ATOM 754 C C . LEU A 1 96 ? -20.569 0.111 9.471 1.00 57.47 96 LEU A C 1
ATOM 756 O O . LEU A 1 96 ? -20.703 -1.045 9.846 1.00 57.47 96 LEU A O 1
ATOM 760 N N . GLY A 1 97 ? -20.316 1.105 10.327 1.00 52.28 97 GLY A N 1
ATOM 761 C CA . GLY A 1 97 ? -20.321 0.961 11.791 1.00 52.28 97 GLY A CA 1
ATOM 762 C C . GLY A 1 97 ? -21.648 1.340 12.459 1.00 52.28 97 GLY A C 1
ATOM 763 O O . GLY A 1 97 ? -21.712 1.372 13.685 1.00 52.28 97 GLY A O 1
ATOM 764 N N . LEU A 1 98 ? -22.670 1.683 11.666 1.00 46.62 98 LEU A N 1
ATOM 765 C CA . LEU A 1 98 ? -24.027 2.023 12.112 1.00 46.62 98 LEU A CA 1
ATOM 766 C C . LEU A 1 98 ? -25.044 0.884 11.876 1.00 46.62 98 LEU A C 1
ATOM 768 O O . LEU A 1 98 ? -26.240 1.099 12.073 1.00 46.62 98 LEU A O 1
ATOM 772 N N . GLU A 1 99 ? -24.577 -0.310 11.501 1.00 37.00 99 GLU A N 1
ATOM 773 C CA . GLU A 1 99 ? -25.339 -1.572 11.445 1.00 37.00 99 GLU A CA 1
ATOM 774 C C . GLU A 1 99 ? -24.752 -2.589 12.434 1.00 37.00 99 GLU A C 1
ATOM 776 O O . GLU A 1 99 ? -25.547 -3.353 13.027 1.00 37.00 99 GLU A O 1
#

Radius of gyration: 16.1 Å; chains: 1; bounding box: 42×38×43 Å

pLDDT: mean 81.95, std 14.07, range [37.0, 94.44]

Secondary structure (DSSP, 8-state):
-PPPS----TTPPPSS----S-HHHHHHHHHHT-SS--------STTSSHHHHHHHHHHHHTTSTT-------SSTTHHHHHHHHHHHHHHHHHHHT--

InterPro domains:
  IPR011646 KAP family P-loop domain [PF07693] (24-70)
  IPR027417 P-loop containing nucleoside triphosphate hydrolase [G3DSA:3.40.50.300] (21-97)
  IPR027417 P-loop containing nucleoside triphosphate hydrolase [SSF52540] (4-90)

Foldseek 3Di:
DDDDQPDPPPPDQRPDDPDPDCPLVVVLVVCVPDPDDDDDDQDDDPPPCSVNSVVSNVVVQVVDPPDDDQDADPDPCRVVSRVVSVVVVVVVVVVVVVD